Protein AF-A0AAV2JZX7-F1 (afdb_monomer_lite)

Structure (mmCIF, N/CA/C/O backbone):
data_AF-A0AAV2JZX7-F1
#
_entry.id   AF-A0AAV2JZX7-F1
#
loop_
_atom_site.group_PDB
_atom_site.id
_atom_site.type_symbol
_atom_site.label_atom_id
_atom_site.label_alt_id
_atom_site.label_comp_id
_atom_site.label_asym_id
_atom_site.label_entity_id
_atom_site.label_seq_id
_atom_site.pdbx_PDB_ins_code
_atom_site.Cartn_x
_atom_site.Cartn_y
_atom_site.Cartn_z
_atom_site.occupancy
_atom_site.B_iso_or_equiv
_atom_site.auth_seq_id
_atom_site.auth_comp_id
_atom_site.auth_asym_id
_atom_site.auth_atom_id
_atom_site.pdbx_PDB_model_num
ATOM 1 N N . MET A 1 1 ? -3.306 1.044 -6.311 1.00 93.31 1 MET A N 1
ATOM 2 C CA . MET A 1 1 ? -3.937 0.189 -7.345 1.00 93.31 1 MET A CA 1
ATOM 3 C C . MET A 1 1 ? -4.944 1.037 -8.097 1.00 93.31 1 MET A C 1
ATOM 5 O O . MET A 1 1 ? -5.315 2.067 -7.549 1.00 93.31 1 MET A O 1
ATOM 9 N N . ASP A 1 2 ? -5.342 0.651 -9.304 1.00 97.12 2 ASP A N 1
ATOM 10 C CA . ASP A 1 2 ? -6.351 1.389 -10.071 1.00 97.12 2 ASP A CA 1
ATOM 11 C C . ASP A 1 2 ? -7.695 1.373 -9.337 1.00 97.12 2 ASP A C 1
ATOM 13 O O . ASP A 1 2 ? -8.175 0.316 -8.912 1.00 97.12 2 ASP A O 1
ATOM 17 N N . ASN A 1 3 ? -8.286 2.551 -9.158 1.00 94.94 3 ASN A N 1
ATOM 18 C CA . ASN A 1 3 ? -9.510 2.749 -8.393 1.00 94.94 3 ASN A CA 1
ATOM 19 C C . ASN A 1 3 ? -10.536 3.579 -9.191 1.00 94.94 3 ASN A C 1
ATOM 21 O O . ASN A 1 3 ? -10.349 3.807 -10.379 1.00 94.94 3 ASN A O 1
ATOM 25 N N . LEU A 1 4 ? -11.662 3.937 -8.562 1.00 96.31 4 LEU A N 1
ATOM 26 C CA . LEU A 1 4 ? -12.657 4.857 -9.105 1.00 96.31 4 LEU A CA 1
ATOM 27 C C . LEU A 1 4 ? -12.126 6.292 -9.025 1.00 96.31 4 LEU A C 1
ATOM 29 O O . LEU A 1 4 ? -11.958 6.827 -7.931 1.00 96.31 4 LEU A O 1
ATOM 33 N N . GLU A 1 5 ? -11.944 6.914 -10.180 1.00 97.00 5 GLU A N 1
ATOM 34 C CA . GLU A 1 5 ? -11.451 8.278 -10.361 1.00 97.00 5 GLU A CA 1
ATOM 35 C C . GLU A 1 5 ? -12.612 9.267 -10.569 1.00 97.00 5 GLU A C 1
ATOM 37 O O . GLU A 1 5 ? -12.672 10.049 -11.517 1.00 97.00 5 GLU A O 1
ATOM 42 N N . TRP A 1 6 ? -13.566 9.247 -9.636 1.00 95.19 6 TRP A N 1
ATOM 43 C CA . TRP A 1 6 ? -14.656 10.226 -9.547 1.00 95.19 6 TRP A CA 1
ATOM 44 C C . TRP A 1 6 ? -15.448 10.376 -10.857 1.00 95.19 6 TRP A C 1
ATOM 46 O O . TRP A 1 6 ? -16.102 9.433 -11.299 1.00 95.19 6 TRP A O 1
ATOM 56 N N . ALA A 1 7 ? -15.403 11.560 -11.474 1.00 96.75 7 ALA A N 1
ATOM 57 C CA . ALA A 1 7 ? -16.144 11.886 -12.685 1.00 96.75 7 ALA A CA 1
ATOM 58 C C . ALA A 1 7 ? -15.712 11.054 -13.902 1.00 96.75 7 ALA A C 1
ATOM 60 O O . ALA A 1 7 ? -16.524 10.844 -14.801 1.00 96.75 7 ALA A O 1
ATOM 61 N N . THR A 1 8 ? -14.470 10.559 -13.940 1.00 96.25 8 THR A N 1
ATOM 62 C CA . THR A 1 8 ? -13.971 9.729 -15.051 1.00 96.25 8 THR A CA 1
ATOM 63 C C . THR A 1 8 ? -14.208 8.235 -14.823 1.00 96.25 8 THR A C 1
ATOM 65 O O . THR A 1 8 ? -13.895 7.407 -15.683 1.00 96.25 8 THR A O 1
ATOM 68 N N . GLY A 1 9 ? -14.804 7.862 -13.687 1.00 95.44 9 GLY A N 1
ATOM 69 C CA . GLY A 1 9 ? -15.094 6.473 -13.367 1.00 95.44 9 GLY A CA 1
ATOM 70 C C . GLY A 1 9 ? -13.815 5.637 -13.319 1.00 95.44 9 GLY A C 1
ATOM 71 O O . GLY A 1 9 ? -12.916 5.924 -12.544 1.00 95.44 9 GLY A O 1
ATOM 72 N N . PHE A 1 10 ? -13.732 4.587 -14.134 1.00 95.00 10 PHE A N 1
ATOM 73 C CA . PHE A 1 10 ? -12.559 3.700 -14.205 1.00 95.00 10 PHE A CA 1
ATOM 74 C C . PHE A 1 10 ? -11.729 3.881 -15.481 1.00 95.00 10 PHE A C 1
ATOM 76 O O . PHE A 1 10 ? -10.875 3.042 -15.773 1.00 95.00 10 PHE A O 1
ATOM 83 N N . ALA A 1 11 ? -12.021 4.918 -16.274 1.00 95.00 11 ALA A N 1
ATOM 84 C CA . ALA A 1 11 ? -11.302 5.175 -17.518 1.00 95.00 11 ALA A CA 1
ATOM 85 C C . ALA A 1 11 ? -9.848 5.584 -17.245 1.00 95.00 11 ALA A C 1
ATOM 87 O O . ALA A 1 11 ? -8.935 5.117 -17.921 1.00 95.00 11 ALA A O 1
ATOM 88 N N . GLU A 1 12 ? -9.642 6.398 -16.210 1.00 96.19 12 GLU A N 1
ATOM 89 C CA . GLU A 1 12 ? -8.318 6.816 -15.765 1.00 96.19 12 GLU A CA 1
ATOM 90 C C . GLU A 1 12 ? -7.730 5.828 -14.754 1.00 96.19 12 GLU A C 1
ATOM 92 O O . GLU A 1 12 ? -8.430 5.262 -13.913 1.00 96.19 12 GLU A O 1
ATOM 97 N N . GLN A 1 13 ? -6.420 5.599 -14.849 1.00 96.25 13 GLN A N 1
ATOM 98 C CA . GLN A 1 13 ? -5.733 4.523 -14.135 1.00 96.25 13 GLN A CA 1
ATOM 99 C C . GLN A 1 13 ? -4.428 5.004 -13.489 1.00 96.25 13 GLN A C 1
ATOM 101 O O . GLN A 1 13 ? -3.329 4.750 -13.994 1.00 96.25 13 GLN A O 1
ATOM 106 N N . PHE A 1 14 ? -4.533 5.663 -12.335 1.00 96.44 14 PHE A N 1
ATOM 107 C CA . PHE A 1 14 ? -3.379 6.245 -11.631 1.00 96.44 14 PHE A CA 1
ATOM 108 C C . PHE A 1 14 ? -2.621 5.268 -10.722 1.00 96.44 14 PHE A C 1
ATOM 110 O O . PHE A 1 14 ? -1.553 5.584 -10.193 1.00 96.44 14 PHE A O 1
ATOM 117 N N . GLY A 1 15 ? -3.140 4.061 -10.512 1.00 96.69 15 GLY A N 1
ATOM 118 C CA . GLY A 1 15 ? -2.514 3.090 -9.635 1.00 96.69 15 GLY A CA 1
ATOM 119 C C . GLY A 1 15 ? -1.259 2.461 -10.234 1.00 96.69 15 GLY A C 1
ATOM 120 O O . GLY A 1 15 ? -1.186 2.173 -11.425 1.00 96.69 15 GLY A O 1
ATOM 121 N N . LEU A 1 16 ? -0.300 2.111 -9.371 1.00 97.69 16 LEU A N 1
ATOM 122 C CA . LEU A 1 16 ? 0.848 1.275 -9.758 1.00 97.69 16 LEU A CA 1
ATOM 123 C C . LEU A 1 16 ? 0.443 -0.164 -10.141 1.00 97.69 16 LEU A C 1
ATOM 125 O O . LEU A 1 16 ? 1.153 -0.847 -10.865 1.00 97.69 16 LEU A O 1
ATOM 129 N N . TYR A 1 17 ? -0.709 -0.634 -9.667 1.00 97.88 17 TYR A N 1
ATOM 130 C CA . TYR A 1 17 ? -1.238 -1.966 -9.961 1.00 97.88 17 TYR A CA 1
ATOM 131 C C . TYR A 1 17 ? -2.529 -1.834 -10.747 1.00 97.88 17 TYR A C 1
ATOM 133 O O . TYR A 1 17 ? -3.436 -1.142 -10.282 1.00 97.88 17 TYR A O 1
ATOM 141 N N . HIS A 1 18 ? -2.611 -2.531 -11.874 1.00 97.50 18 HIS A N 1
ATOM 142 C CA . HIS A 1 18 ? -3.846 -2.674 -12.625 1.00 97.50 18 HIS A CA 1
ATOM 143 C C . HIS A 1 18 ? -4.794 -3.634 -11.912 1.00 97.50 18 HIS A C 1
ATOM 145 O O . HIS A 1 18 ? -4.349 -4.651 -11.380 1.00 97.50 18 HIS A O 1
ATOM 151 N N . VAL A 1 19 ? -6.084 -3.311 -11.893 1.00 97.06 19 VAL A N 1
ATOM 152 C CA . VAL A 1 19 ? -7.130 -4.164 -11.319 1.00 97.06 19 VAL A CA 1
ATOM 153 C C . VAL A 1 19 ? -8.024 -4.635 -12.450 1.00 97.06 19 VAL A C 1
ATOM 155 O O . VAL A 1 19 ? -8.683 -3.809 -13.085 1.00 97.06 19 VAL A O 1
ATOM 158 N N . ASN A 1 20 ? -8.076 -5.948 -12.677 1.00 95.25 20 ASN A N 1
ATOM 159 C CA . ASN A 1 20 ? -9.044 -6.494 -13.616 1.00 95.25 20 ASN A CA 1
ATOM 160 C C . ASN A 1 20 ? -10.431 -6.516 -12.961 1.00 95.25 20 ASN A C 1
ATOM 162 O O . ASN A 1 20 ? -10.661 -7.275 -12.026 1.00 95.25 20 ASN A O 1
ATOM 166 N N . ARG A 1 21 ? -11.349 -5.679 -13.452 1.00 92.38 21 ARG A N 1
ATOM 167 C CA . ARG A 1 21 ? -12.712 -5.556 -12.908 1.00 92.38 21 ARG A CA 1
ATOM 168 C C . ARG A 1 21 ? -13.717 -6.509 -13.558 1.00 92.38 21 ARG A C 1
ATOM 170 O O . ARG A 1 21 ? -14.852 -6.565 -13.100 1.00 92.38 21 ARG A O 1
ATOM 177 N N . THR A 1 22 ? -13.329 -7.225 -14.618 1.00 94.31 22 THR A N 1
ATOM 178 C CA . THR A 1 22 ? -14.156 -8.308 -15.182 1.00 94.31 22 THR A CA 1
ATOM 179 C C . THR A 1 22 ? -14.009 -9.607 -14.395 1.00 94.31 22 THR A C 1
ATOM 181 O O . THR A 1 22 ? -14.880 -10.467 -14.462 1.00 94.31 22 THR A O 1
ATOM 184 N N . ASP A 1 23 ? -12.919 -9.734 -13.640 1.00 93.88 23 ASP A N 1
ATOM 185 C CA . ASP A 1 23 ? -12.649 -10.841 -12.733 1.00 93.88 23 ASP A CA 1
ATOM 186 C C . ASP A 1 23 ? -13.318 -10.569 -11.368 1.00 93.88 23 ASP A C 1
ATOM 188 O O . ASP A 1 23 ? -13.032 -9.526 -10.764 1.00 93.88 23 ASP A O 1
ATOM 192 N N . PRO A 1 24 ? -14.196 -11.460 -10.860 1.00 95.12 24 PRO A N 1
ATOM 193 C CA . PRO A 1 24 ? -14.833 -11.290 -9.552 1.00 95.12 24 PRO A CA 1
ATOM 194 C C . PRO A 1 24 ? -13.828 -11.251 -8.393 1.00 95.12 24 PRO A C 1
ATOM 196 O O . PRO A 1 24 ? -14.103 -10.606 -7.380 1.00 95.12 24 PRO A O 1
ATOM 199 N N . ASP A 1 25 ? -12.650 -11.859 -8.553 1.00 96.25 25 ASP A N 1
ATOM 200 C CA . ASP A 1 25 ? -11.602 -11.868 -7.529 1.00 96.25 25 ASP A CA 1
ATOM 201 C C . ASP A 1 25 ? -10.781 -10.562 -7.516 1.00 96.25 25 ASP A C 1
ATOM 203 O O . ASP A 1 25 ? -9.880 -10.388 -6.689 1.00 96.25 25 ASP A O 1
ATOM 207 N N . LEU A 1 26 ? -11.082 -9.620 -8.426 1.00 94.06 26 LEU A N 1
ATOM 208 C CA . LEU A 1 26 ? -10.453 -8.297 -8.532 1.00 94.06 26 LEU A CA 1
ATOM 209 C C . LEU A 1 26 ? -8.922 -8.367 -8.531 1.00 94.06 26 LEU A C 1
ATOM 211 O O . LEU A 1 26 ? -8.223 -7.622 -7.825 1.00 94.06 26 LEU A O 1
ATOM 215 N N . LYS A 1 27 ? -8.391 -9.286 -9.339 1.00 96.19 27 LYS A N 1
ATOM 216 C CA . LYS A 1 27 ? -6.962 -9.576 -9.385 1.00 96.19 27 LYS A CA 1
ATOM 217 C C . LYS A 1 27 ? -6.140 -8.327 -9.715 1.00 96.19 27 LYS A C 1
ATOM 219 O O . LYS A 1 27 ? -6.426 -7.585 -10.658 1.00 96.19 27 LYS A O 1
ATOM 224 N N . ARG A 1 28 ? -5.069 -8.130 -8.938 1.00 97.00 28 ARG A N 1
ATOM 225 C CA . ARG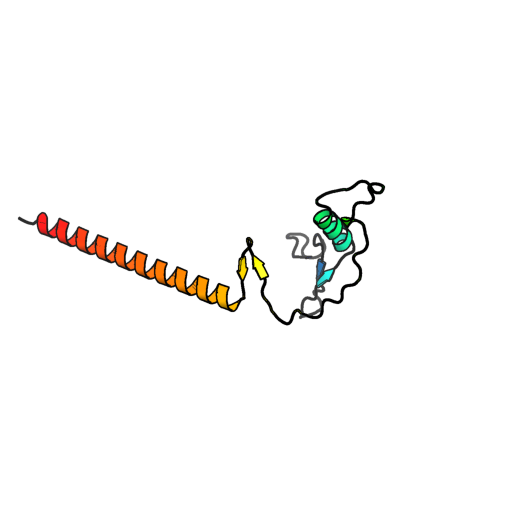 A 1 28 ? -4.115 -7.021 -9.078 1.00 97.00 28 ARG A CA 1
ATOM 226 C C . ARG A 1 28 ? -2.877 -7.479 -9.842 1.00 97.00 28 ARG A C 1
ATOM 228 O O . ARG A 1 28 ? -2.178 -8.381 -9.386 1.00 97.00 28 ARG A O 1
ATOM 235 N N . THR A 1 29 ? -2.561 -6.811 -10.946 1.00 97.06 29 THR A N 1
ATOM 236 C CA . THR A 1 29 ? -1.366 -7.084 -11.758 1.00 97.06 29 THR A CA 1
ATOM 237 C C . THR A 1 29 ? -0.412 -5.887 -11.699 1.00 97.06 29 THR A C 1
ATOM 239 O O . THR A 1 29 ? -0.852 -4.753 -11.909 1.00 97.06 29 THR A O 1
ATOM 242 N N . PRO A 1 30 ? 0.886 -6.080 -11.391 1.00 97.25 30 PRO A N 1
ATOM 243 C CA . PRO A 1 30 ? 1.838 -4.974 -11.330 1.00 97.25 30 PRO A CA 1
ATOM 244 C C . PRO A 1 30 ? 2.042 -4.340 -12.711 1.00 97.25 30 PRO A C 1
ATOM 246 O O . PRO A 1 30 ? 2.274 -5.046 -13.691 1.00 97.25 30 PRO A O 1
ATOM 249 N N . LYS A 1 31 ? 1.997 -3.004 -12.790 1.00 96.94 31 LYS A N 1
ATOM 250 C CA . LYS A 1 31 ? 2.400 -2.263 -13.995 1.00 96.94 31 LYS A CA 1
ATOM 251 C C . LYS A 1 31 ? 3.920 -2.093 -14.033 1.00 96.94 31 LYS A C 1
ATOM 253 O O . LYS A 1 31 ? 4.603 -2.250 -13.020 1.00 96.94 31 LYS A O 1
ATOM 258 N N . ALA A 1 32 ? 4.456 -1.680 -15.182 1.00 94.81 32 ALA A N 1
ATOM 259 C CA . ALA A 1 32 ? 5.884 -1.387 -15.334 1.00 94.81 32 ALA A CA 1
ATOM 260 C C . ALA A 1 32 ? 6.397 -0.352 -14.309 1.00 94.81 32 ALA A C 1
ATOM 262 O O . ALA A 1 32 ? 7.513 -0.481 -13.806 1.00 94.81 32 ALA A O 1
ATOM 263 N N . SER A 1 33 ? 5.554 0.617 -13.926 1.00 96.00 33 SER A N 1
ATOM 264 C CA . SER A 1 33 ? 5.870 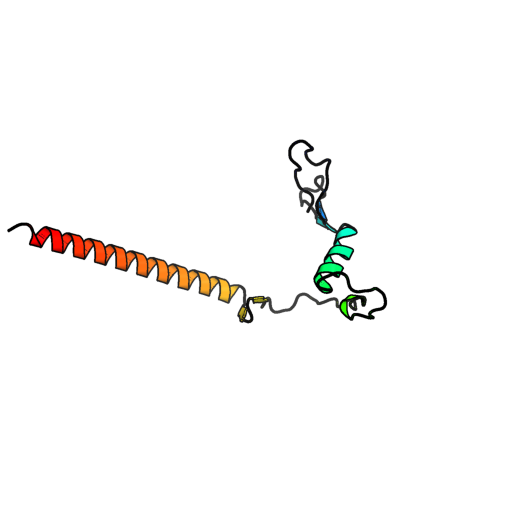1.635 -12.916 1.00 96.00 33 SER A CA 1
ATOM 265 C C . SER A 1 33 ? 6.187 1.057 -11.533 1.00 96.00 33 SER A C 1
ATOM 267 O O . SER A 1 33 ? 6.959 1.667 -10.796 1.00 96.00 33 SER A O 1
ATOM 269 N N . VAL A 1 34 ? 5.680 -0.135 -11.186 1.00 96.38 34 VAL A N 1
ATOM 270 C CA . VAL A 1 34 ? 6.019 -0.821 -9.924 1.00 96.38 34 VAL A CA 1
ATOM 271 C C . VAL A 1 34 ? 7.511 -1.102 -9.847 1.00 96.38 34 VAL A C 1
ATOM 273 O O . VAL A 1 34 ? 8.110 -0.895 -8.795 1.00 96.38 34 VAL A O 1
ATOM 276 N N . LYS A 1 35 ? 8.124 -1.552 -10.950 1.00 91.81 35 LYS A N 1
ATOM 277 C CA . LYS A 1 35 ? 9.556 -1.873 -10.984 1.00 91.81 35 LYS A CA 1
ATOM 278 C C . LYS A 1 35 ? 10.386 -0.632 -10.661 1.00 91.81 35 LYS A C 1
ATOM 280 O O . LYS A 1 35 ? 11.225 -0.680 -9.766 1.00 91.81 35 LYS A O 1
ATOM 285 N N . THR A 1 36 ? 10.095 0.478 -11.336 1.00 91.31 36 THR A N 1
ATOM 286 C CA . THR A 1 36 ? 10.795 1.752 -11.139 1.00 91.31 36 THR A CA 1
ATOM 287 C C . THR A 1 36 ? 10.565 2.312 -9.738 1.00 91.31 36 THR A C 1
ATOM 289 O O . THR A 1 36 ? 11.520 2.670 -9.057 1.00 91.31 36 THR A O 1
ATOM 292 N N . TYR A 1 37 ? 9.320 2.341 -9.258 1.00 94.19 37 TYR A N 1
ATOM 293 C CA . TYR A 1 37 ? 9.009 2.886 -7.935 1.00 94.19 37 TYR A CA 1
ATOM 294 C C . TYR A 1 37 ? 9.634 2.056 -6.802 1.00 94.19 37 TYR A C 1
ATOM 296 O O . TYR A 1 37 ? 10.174 2.609 -5.847 1.00 94.19 37 TYR A O 1
ATOM 304 N N . ASN A 1 38 ? 9.653 0.726 -6.941 1.00 92.12 38 ASN A N 1
ATOM 305 C CA . ASN A 1 38 ? 10.348 -0.170 -6.013 1.00 92.12 38 ASN A CA 1
ATOM 306 C C . ASN A 1 38 ? 11.859 0.106 -5.986 1.00 92.12 38 ASN A C 1
ATOM 308 O O . ASN A 1 38 ? 12.456 0.130 -4.915 1.00 92.12 38 ASN A O 1
ATOM 312 N N . GLN A 1 39 ? 12.477 0.363 -7.142 1.00 88.88 39 GLN A N 1
ATOM 313 C CA . GLN A 1 39 ? 13.887 0.744 -7.210 1.00 88.88 39 GLN A CA 1
ATOM 314 C C . GLN A 1 39 ? 14.152 2.076 -6.495 1.00 88.88 39 GLN A C 1
ATOM 316 O O . GLN A 1 39 ? 15.077 2.142 -5.693 1.00 88.88 39 GLN A O 1
ATOM 321 N N . ILE A 1 40 ? 13.313 3.095 -6.708 1.00 91.56 40 ILE A N 1
ATOM 322 C CA . ILE A 1 40 ? 13.440 4.400 -6.033 1.00 91.56 40 ILE A CA 1
ATOM 323 C C . ILE A 1 40 ? 13.382 4.232 -4.511 1.00 91.56 40 ILE A C 1
ATOM 325 O O . ILE A 1 40 ? 14.236 4.761 -3.803 1.00 91.56 40 ILE A O 1
ATOM 329 N N . ILE A 1 41 ? 12.415 3.457 -4.007 1.00 92.50 41 ILE A N 1
ATOM 330 C CA . ILE A 1 41 ? 12.289 3.183 -2.568 1.00 92.50 41 ILE A CA 1
ATOM 331 C C . I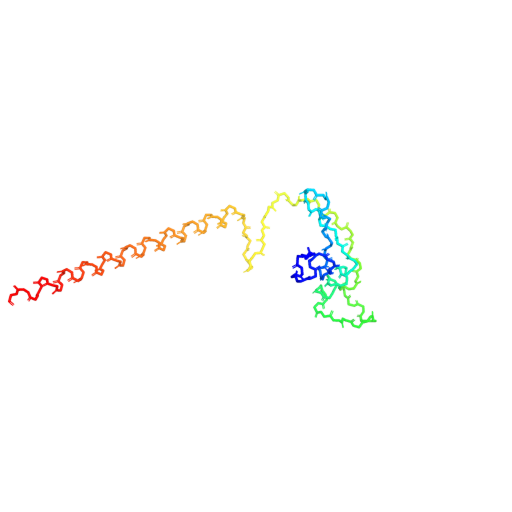LE A 1 41 ? 13.522 2.436 -2.051 1.00 92.50 41 ILE A C 1
ATOM 333 O O . ILE A 1 41 ? 14.110 2.841 -1.052 1.00 92.50 41 ILE A O 1
ATOM 337 N N . ARG A 1 42 ? 13.941 1.361 -2.733 1.00 88.56 42 ARG A N 1
ATOM 338 C CA . ARG A 1 42 ? 15.111 0.555 -2.335 1.00 88.56 42 ARG A CA 1
ATOM 339 C C . ARG A 1 42 ? 16.402 1.361 -2.304 1.00 88.56 42 ARG A C 1
ATOM 341 O O . ARG A 1 42 ? 17.259 1.096 -1.470 1.00 88.56 42 ARG A O 1
ATOM 348 N N . CYS A 1 43 ? 16.544 2.303 -3.225 1.00 89.31 43 CYS A N 1
ATOM 349 C CA . CYS A 1 43 ? 17.706 3.171 -3.327 1.00 89.31 43 CYS A CA 1
ATOM 350 C C . CYS A 1 43 ? 17.586 4.448 -2.488 1.00 89.31 43 CYS A C 1
ATOM 352 O O . CYS A 1 43 ? 18.518 5.245 -2.492 1.00 89.31 43 CYS A O 1
ATOM 354 N N . ASN A 1 44 ? 16.456 4.658 -1.801 1.00 90.62 44 ASN A N 1
ATOM 355 C CA . ASN A 1 44 ? 16.138 5.887 -1.076 1.00 90.62 44 ASN A CA 1
ATOM 356 C C . ASN A 1 44 ? 16.390 7.161 -1.911 1.00 90.62 44 ASN A C 1
ATOM 358 O O . ASN A 1 44 ? 16.971 8.136 -1.434 1.00 90.62 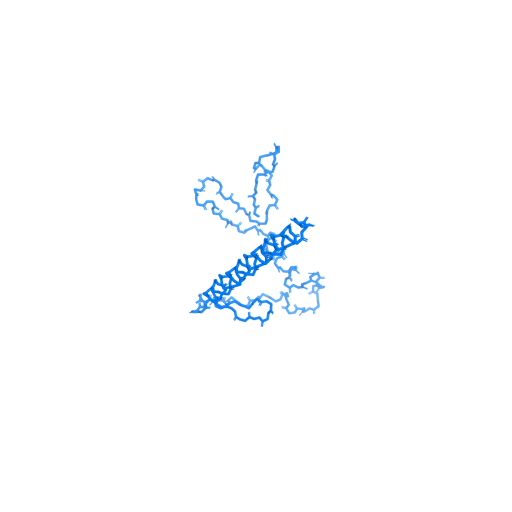44 ASN A O 1
ATOM 362 N N . GLY A 1 45 ? 15.992 7.135 -3.186 1.00 89.94 45 GLY A N 1
ATOM 363 C CA . GLY A 1 45 ? 16.194 8.248 -4.110 1.00 89.94 45 GLY A CA 1
ATOM 364 C C . GLY A 1 45 ? 16.649 7.815 -5.499 1.00 89.94 45 GLY A C 1
ATOM 365 O O . GLY A 1 45 ? 16.316 6.730 -5.977 1.00 89.94 45 GLY A O 1
ATOM 366 N N . PHE A 1 46 ? 17.393 8.706 -6.153 1.00 91.12 46 PHE A N 1
ATOM 367 C CA . PHE A 1 46 ? 17.828 8.579 -7.543 1.00 91.12 46 PHE A CA 1
ATOM 368 C C . PHE A 1 46 ? 19.359 8.506 -7.600 1.00 91.12 46 PHE A C 1
ATOM 370 O O . PHE A 1 46 ? 20.013 9.531 -7.802 1.00 91.12 46 PHE A O 1
ATOM 377 N N . PRO A 1 47 ? 19.955 7.325 -7.363 1.00 86.50 47 PRO A N 1
ATOM 378 C CA . PRO A 1 47 ? 21.399 7.166 -7.448 1.00 86.50 47 PRO A CA 1
ATOM 379 C C . PRO A 1 47 ? 21.867 7.397 -8.887 1.00 86.50 47 PRO A C 1
ATOM 381 O O . PRO A 1 47 ? 21.165 7.079 -9.850 1.00 86.50 47 PRO A O 1
ATOM 384 N N . HIS A 1 48 ? 23.074 7.935 -9.032 1.00 85.50 48 HIS A N 1
ATOM 385 C CA . HIS A 1 48 ? 23.693 8.099 -10.341 1.00 85.50 48 HIS A CA 1
ATOM 386 C C . HIS A 1 48 ? 23.923 6.715 -10.982 1.00 85.50 48 HIS A C 1
ATOM 388 O O . HIS A 1 48 ? 24.358 5.805 -10.269 1.00 85.50 48 HIS A O 1
ATOM 394 N N . PRO A 1 49 ? 23.656 6.517 -12.286 1.00 79.56 49 PRO A N 1
ATOM 395 C CA . PRO A 1 49 ? 23.771 5.206 -12.933 1.00 79.56 49 PRO A CA 1
ATOM 396 C C . PRO A 1 49 ? 25.163 4.578 -12.782 1.00 79.56 49 PRO A C 1
ATOM 398 O O . PRO A 1 49 ? 25.261 3.373 -12.567 1.00 79.56 49 PRO A O 1
ATOM 401 N N . ASP A 1 50 ? 26.215 5.398 -12.769 1.00 79.19 50 ASP A N 1
ATOM 402 C CA . ASP A 1 50 ? 27.604 4.928 -12.678 1.00 79.19 50 ASP A CA 1
ATOM 403 C C . ASP A 1 50 ? 28.114 4.796 -11.235 1.00 79.19 50 ASP A C 1
ATOM 405 O O . ASP A 1 50 ? 29.263 4.431 -11.003 1.00 79.19 50 ASP A O 1
ATOM 409 N N . SER A 1 51 ? 27.269 5.072 -10.235 1.00 76.25 51 SER A N 1
ATOM 410 C CA . SER A 1 51 ? 27.668 4.993 -8.820 1.00 76.25 51 SER A CA 1
ATOM 411 C C . SER A 1 51 ? 27.937 3.565 -8.335 1.00 76.25 51 SER A C 1
ATOM 413 O O . SER A 1 51 ? 28.443 3.389 -7.229 1.00 76.25 51 SER A O 1
ATOM 415 N N . GLY A 1 52 ? 27.565 2.544 -9.120 1.00 70.00 52 GLY A N 1
ATOM 416 C CA . GLY A 1 52 ? 27.697 1.136 -8.734 1.00 70.00 52 GLY A CA 1
ATOM 417 C C . GLY A 1 52 ? 26.912 0.778 -7.469 1.00 70.00 52 GLY A C 1
ATOM 418 O O . GLY A 1 52 ? 27.196 -0.239 -6.843 1.00 70.00 52 GLY A O 1
ATOM 419 N N . HIS A 1 53 ? 25.953 1.621 -7.069 1.00 72.81 53 HIS A N 1
ATOM 420 C CA . HIS A 1 53 ? 25.260 1.501 -5.796 1.00 72.81 53 HIS A CA 1
ATOM 421 C C . HIS A 1 53 ? 24.537 0.150 -5.702 1.00 72.81 53 HIS A C 1
ATOM 423 O O . HIS A 1 53 ? 23.736 -0.188 -6.574 1.00 72.81 53 HIS A O 1
ATOM 429 N N . GLU A 1 54 ? 24.789 -0.594 -4.621 1.00 75.75 54 GLU A N 1
ATOM 430 C CA . GLU A 1 54 ? 24.300 -1.958 -4.342 1.00 75.75 54 GLU A CA 1
ATOM 431 C C . GLU A 1 54 ? 22.806 -2.152 -4.683 1.00 75.75 54 GLU A C 1
ATOM 433 O O . GLU A 1 54 ? 22.393 -3.174 -5.223 1.00 75.75 54 GLU A O 1
ATOM 438 N N . CYS A 1 55 ? 21.980 -1.129 -4.432 1.00 80.06 55 CYS A N 1
ATOM 439 C CA . CYS A 1 55 ? 20.534 -1.152 -4.691 1.00 80.06 55 CYS A CA 1
ATOM 440 C C . CYS A 1 55 ? 20.139 -1.282 -6.178 1.00 80.06 55 CYS A C 1
ATOM 442 O O . CYS A 1 55 ? 19.006 -1.673 -6.469 1.00 80.06 55 CYS A O 1
ATOM 444 N N . LEU A 1 56 ? 21.034 -0.918 -7.107 1.00 77.00 56 LEU A N 1
ATOM 445 C CA . LEU A 1 56 ? 20.828 -1.019 -8.554 1.00 77.00 56 LEU A CA 1
ATOM 446 C C . LEU A 1 56 ? 21.073 -2.439 -9.064 1.00 77.00 56 LEU A C 1
ATOM 448 O O . LEU A 1 56 ? 20.651 -2.771 -10.175 1.00 77.00 56 LEU A O 1
ATOM 452 N N . GLN A 1 57 ? 21.729 -3.284 -8.265 1.00 70.19 57 GLN A N 1
ATOM 453 C CA . GLN A 1 57 ? 21.976 -4.657 -8.659 1.00 70.19 57 GLN A CA 1
ATOM 454 C C . GLN A 1 57 ? 20.660 -5.451 -8.672 1.00 70.19 57 GLN A C 1
ATOM 456 O O . GLN A 1 57 ? 19.858 -5.366 -7.732 1.00 70.19 57 GLN A O 1
ATOM 461 N N . PRO A 1 58 ? 20.400 -6.241 -9.732 1.00 64.06 58 PRO A N 1
ATOM 462 C CA . PRO A 1 58 ? 19.293 -7.181 -9.736 1.00 64.06 58 PRO A CA 1
ATOM 463 C C . PRO A 1 58 ? 19.443 -8.112 -8.535 1.00 64.06 58 PRO A C 1
ATOM 465 O O . PRO A 1 58 ? 20.401 -8.875 -8.445 1.00 64.06 58 PRO A O 1
ATOM 468 N N . LYS A 1 59 ? 18.495 -8.043 -7.595 1.00 57.00 59 LYS A N 1
ATOM 469 C CA . LYS A 1 59 ? 18.464 -8.968 -6.462 1.00 57.00 59 LYS A CA 1
ATOM 470 C C . LYS A 1 59 ? 18.442 -10.392 -7.044 1.00 57.00 59 LYS A C 1
ATOM 472 O O . LYS A 1 59 ? 17.591 -10.638 -7.907 1.00 57.00 59 LYS A O 1
ATOM 477 N N . PRO A 1 60 ? 19.328 -11.317 -6.624 1.00 52.03 60 PRO A N 1
ATOM 478 C CA . PRO A 1 60 ? 19.195 -12.711 -7.021 1.00 52.03 60 PRO A CA 1
ATOM 479 C C . PRO A 1 60 ? 17.781 -13.157 -6.662 1.00 52.03 60 PRO A C 1
ATOM 481 O O . PRO A 1 60 ? 17.227 -12.713 -5.651 1.00 52.03 60 PRO A O 1
ATOM 4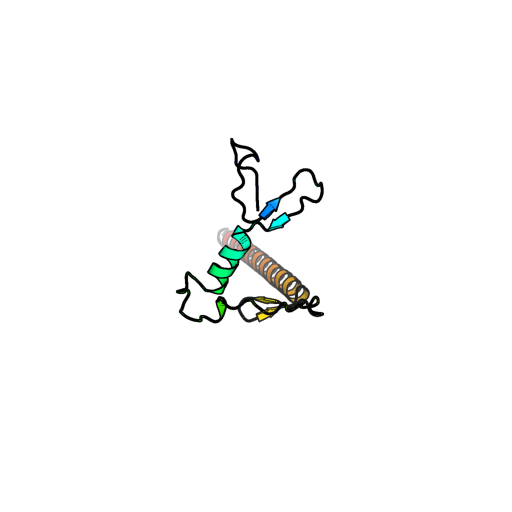84 N N . ASN A 1 61 ? 17.170 -13.955 -7.534 1.00 50.91 61 ASN A N 1
ATOM 485 C CA . ASN A 1 61 ? 15.808 -14.439 -7.370 1.00 50.91 61 ASN A CA 1
ATOM 486 C C . ASN A 1 61 ? 15.780 -15.393 -6.167 1.00 50.91 61 ASN A C 1
ATOM 488 O O . ASN A 1 61 ? 15.848 -16.609 -6.316 1.00 50.91 61 ASN A O 1
ATOM 492 N N . VAL A 1 62 ? 15.775 -14.838 -4.955 1.00 41.41 62 VAL A N 1
ATOM 493 C CA . VAL A 1 62 ? 15.564 -15.608 -3.744 1.00 41.41 62 VAL A CA 1
ATOM 494 C C . VAL A 1 62 ? 14.083 -15.931 -3.759 1.00 41.41 62 VAL A C 1
ATOM 496 O O . VAL A 1 62 ? 13.247 -15.125 -3.348 1.00 41.41 62 VAL A O 1
ATOM 499 N N . THR A 1 63 ? 13.761 -17.107 -4.290 1.00 42.56 63 THR A N 1
ATOM 500 C CA . THR A 1 63 ? 12.537 -17.829 -3.962 1.00 42.56 63 THR A CA 1
ATOM 501 C C . THR A 1 63 ? 12.595 -18.087 -2.461 1.00 42.56 63 THR A C 1
ATOM 503 O O . THR A 1 63 ? 13.038 -19.140 -2.009 1.00 42.56 63 THR A O 1
ATOM 506 N N . VAL A 1 64 ? 12.244 -17.078 -1.664 1.00 51.38 64 VAL A N 1
ATOM 507 C CA . VAL A 1 64 ? 12.002 -17.264 -0.241 1.00 51.38 64 VAL A CA 1
ATOM 508 C C . VAL A 1 64 ? 10.703 -18.051 -0.203 1.00 51.38 64 VAL A C 1
ATOM 510 O O . VAL A 1 64 ? 9.623 -17.495 -0.408 1.00 51.38 64 VAL A O 1
ATOM 513 N N . ALA A 1 65 ? 10.822 -19.372 -0.051 1.00 54.16 65 ALA A N 1
ATOM 514 C CA . ALA A 1 65 ? 9.714 -20.199 0.400 1.00 54.16 65 ALA A CA 1
ATOM 515 C C . ALA A 1 65 ? 9.044 -19.484 1.587 1.00 54.16 65 ALA A C 1
ATOM 517 O O . ALA A 1 65 ? 9.771 -18.857 2.366 1.00 54.16 65 ALA A O 1
ATOM 518 N N . PRO A 1 66 ? 7.705 -19.523 1.721 1.00 57.19 66 PRO A N 1
ATOM 519 C CA . PRO A 1 66 ? 7.022 -18.882 2.838 1.00 57.19 66 PRO A CA 1
ATOM 520 C C . PRO A 1 66 ? 7.760 -19.229 4.137 1.00 57.19 66 PRO A C 1
ATOM 522 O O . PRO A 1 66 ? 7.954 -20.421 4.396 1.00 57.19 66 PRO A O 1
ATOM 525 N N . PRO A 1 67 ? 8.268 -18.238 4.893 1.00 55.62 67 PRO A N 1
ATOM 526 C CA . PRO A 1 67 ? 8.977 -18.535 6.123 1.00 55.62 67 PRO A CA 1
ATOM 527 C C . PRO A 1 67 ? 8.032 -19.323 7.028 1.00 55.62 67 PRO A C 1
ATOM 529 O O . PRO A 1 67 ? 6.869 -18.958 7.193 1.00 55.62 67 PRO A O 1
ATOM 532 N N . ALA A 1 68 ? 8.538 -20.422 7.586 1.00 60.88 68 ALA A N 1
ATOM 533 C CA . ALA A 1 68 ? 7.805 -21.309 8.488 1.00 60.88 68 ALA A CA 1
ATOM 534 C C . ALA A 1 68 ? 7.395 -20.627 9.813 1.00 60.88 68 ALA A C 1
ATOM 536 O O . ALA A 1 68 ? 6.783 -21.262 10.664 1.00 60.88 68 ALA A O 1
ATOM 537 N N . ASP A 1 69 ? 7.723 -19.344 9.977 1.00 58.91 69 ASP A N 1
ATOM 538 C CA . ASP A 1 69 ? 7.454 -18.534 11.152 1.00 58.91 69 ASP A CA 1
ATOM 539 C C . ASP A 1 69 ? 6.989 -17.125 10.703 1.00 58.91 69 ASP A C 1
ATOM 541 O O . ASP A 1 69 ? 7.732 -16.437 9.994 1.00 58.91 69 ASP A O 1
ATOM 545 N N . PRO A 1 70 ? 5.758 -16.689 11.044 1.00 68.00 70 PRO A N 1
ATOM 546 C CA . PRO A 1 70 ? 5.186 -15.403 10.631 1.00 68.00 70 PRO A CA 1
ATOM 547 C C . PRO A 1 70 ? 5.664 -14.220 11.489 1.00 68.00 70 PRO A C 1
ATOM 549 O O . PRO A 1 70 ? 5.014 -13.173 11.507 1.00 68.00 70 PRO A O 1
ATOM 552 N N . SER A 1 71 ? 6.755 -14.372 12.235 1.00 68.69 71 SER A N 1
ATOM 553 C CA . SER A 1 71 ? 7.315 -13.307 13.061 1.00 68.69 71 SER A CA 1
ATOM 554 C C . SER A 1 71 ? 7.752 -12.110 12.205 1.00 68.69 71 SER A C 1
ATOM 556 O O . SER A 1 71 ? 8.582 -12.209 11.299 1.00 68.69 71 SER A O 1
ATOM 558 N N . LEU A 1 72 ? 7.172 -10.943 12.493 1.00 68.50 72 LEU A N 1
ATOM 559 C CA . LEU A 1 72 ? 7.469 -9.686 11.810 1.00 68.50 72 LEU A CA 1
ATOM 560 C C . LEU A 1 72 ? 8.243 -8.764 12.752 1.00 68.50 72 LEU A C 1
ATOM 562 O O . LEU A 1 72 ? 7.900 -8.618 13.923 1.00 68.50 72 LEU A O 1
ATOM 566 N N . ASN A 1 73 ? 9.273 -8.100 12.227 1.00 77.75 73 ASN A N 1
ATOM 567 C CA . ASN A 1 73 ? 9.983 -7.057 12.959 1.00 77.75 73 ASN A CA 1
ATOM 568 C C . ASN A 1 73 ? 9.221 -5.737 12.825 1.00 77.75 73 ASN A C 1
ATOM 570 O O . ASN A 1 73 ? 9.261 -5.092 11.775 1.00 77.75 73 ASN A O 1
ATOM 574 N N . PHE A 1 74 ? 8.542 -5.326 13.891 1.00 71.38 74 PHE A N 1
ATOM 575 C CA . PHE A 1 74 ? 7.831 -4.057 13.975 1.00 71.38 74 PHE A CA 1
ATOM 576 C C . PHE A 1 74 ? 8.472 -3.195 15.065 1.00 71.38 74 PHE A C 1
ATOM 578 O O . PHE A 1 74 ? 8.560 -3.610 16.215 1.00 71.38 74 PHE A O 1
ATOM 585 N N . LEU A 1 75 ? 8.962 -2.003 14.705 1.00 78.06 75 LEU A N 1
ATOM 586 C CA . LEU A 1 75 ? 9.627 -1.069 15.635 1.00 78.06 75 LEU A CA 1
ATOM 587 C C . LEU A 1 75 ? 10.832 -1.671 16.394 1.00 78.06 75 LEU A C 1
ATOM 589 O O . LEU A 1 75 ? 11.103 -1.301 17.532 1.00 78.06 75 LEU A O 1
ATOM 593 N N . GLY A 1 76 ? 11.555 -2.609 15.774 1.00 73.69 76 GLY A N 1
ATOM 594 C CA . GLY A 1 76 ? 12.682 -3.304 16.413 1.00 73.69 76 GLY A CA 1
ATOM 595 C C . GLY A 1 76 ? 12.272 -4.409 17.393 1.00 73.69 76 GLY A C 1
ATOM 596 O O . GLY A 1 76 ? 13.137 -4.992 18.038 1.00 73.69 76 GLY A O 1
ATOM 597 N N . LEU A 1 77 ? 10.977 -4.717 17.483 1.00 74.88 77 LEU A N 1
ATOM 598 C CA . LEU A 1 77 ? 10.440 -5.846 18.233 1.00 74.88 77 LEU A CA 1
ATOM 599 C C . LEU A 1 77 ? 10.030 -6.945 17.255 1.00 74.88 77 LEU A C 1
ATOM 601 O O . LEU A 1 77 ? 9.322 -6.692 16.280 1.00 74.88 77 LEU A O 1
ATOM 605 N N . THR A 1 78 ? 10.469 -8.168 17.520 1.00 80.94 78 THR A N 1
ATOM 606 C CA . THR A 1 78 ? 10.013 -9.351 16.791 1.00 80.94 78 THR A CA 1
ATOM 607 C C . THR A 1 78 ? 8.694 -9.797 17.407 1.00 80.94 78 THR A C 1
ATOM 609 O O . THR A 1 78 ? 8.670 -10.236 18.555 1.00 80.94 78 THR A O 1
ATOM 612 N N . LEU A 1 79 ? 7.598 -9.631 16.668 1.00 78.19 79 LEU A N 1
ATOM 613 C CA . LEU A 1 79 ? 6.251 -9.952 17.133 1.00 78.19 79 LEU A CA 1
ATOM 614 C C . LEU A 1 79 ? 5.660 -11.078 16.293 1.00 78.19 79 LEU A C 1
ATOM 616 O O . LEU A 1 79 ? 5.675 -11.015 15.059 1.00 78.19 79 LEU A O 1
ATOM 620 N N . THR A 1 80 ? 5.086 -12.079 16.957 1.00 83.44 80 THR A N 1
ATOM 621 C CA . THR A 1 80 ? 4.156 -13.002 16.302 1.00 83.44 80 THR A CA 1
ATOM 622 C C . THR A 1 80 ? 2.748 -12.388 16.269 1.00 83.44 80 THR A C 1
ATOM 624 O O . THR A 1 80 ? 2.407 -11.576 17.139 1.00 83.44 80 THR A O 1
ATOM 627 N N . PRO A 1 81 ? 1.895 -12.757 15.293 1.00 80.25 81 PRO A N 1
ATOM 628 C CA . PRO A 1 81 ? 0.504 -12.296 15.250 1.00 80.25 81 PRO A CA 1
ATOM 629 C C . PRO A 1 81 ? -0.263 -12.584 16.550 1.00 80.25 81 PRO A C 1
ATOM 631 O O . PRO A 1 81 ? -0.996 -11.729 17.035 1.00 80.25 81 PRO A O 1
ATOM 634 N N . GLU A 1 82 ? -0.016 -13.747 17.155 1.00 83.81 82 GLU A N 1
ATOM 635 C CA . GLU A 1 82 ? -0.612 -14.162 18.428 1.00 83.81 82 GLU A CA 1
ATOM 636 C C . GLU A 1 82 ? -0.193 -13.241 19.584 1.00 83.81 82 GLU A C 1
ATOM 638 O O . GLU A 1 82 ? -1.028 -12.781 20.363 1.00 83.81 82 GLU A O 1
ATOM 643 N N . GLN A 1 83 ? 1.094 -12.894 19.672 1.00 83.94 83 GLN A N 1
ATOM 644 C CA . GLN A 1 83 ? 1.588 -11.967 20.692 1.00 83.94 83 GLN A CA 1
ATOM 645 C C . GLN A 1 83 ? 1.007 -10.559 20.522 1.00 83.94 83 GLN A C 1
ATOM 647 O O . GLN A 1 83 ? 0.705 -9.895 21.516 1.00 83.94 83 GLN A O 1
ATOM 652 N N . ALA A 1 84 ? 0.837 -10.101 19.279 1.00 83.94 84 ALA A N 1
ATOM 653 C CA . ALA A 1 84 ? 0.237 -8.802 18.993 1.00 83.94 84 ALA A CA 1
ATOM 654 C C . ALA A 1 84 ? -1.242 -8.754 19.416 1.00 83.94 84 ALA A C 1
ATOM 656 O O . ALA A 1 84 ? -1.669 -7.786 20.049 1.00 83.94 84 ALA A O 1
ATOM 657 N N . GLU A 1 85 ? -2.002 -9.812 19.128 1.00 88.12 85 GLU A N 1
ATOM 658 C CA . GLU A 1 85 ? -3.405 -9.945 19.529 1.00 88.12 85 GLU A CA 1
ATOM 659 C C . GLU A 1 85 ? -3.553 -9.961 21.059 1.00 88.12 85 GLU A C 1
ATOM 661 O O . GLU A 1 85 ? -4.308 -9.164 21.626 1.00 88.12 85 GLU A O 1
ATOM 666 N N . VAL A 1 86 ? -2.763 -10.785 21.753 1.00 90.62 86 VAL A N 1
ATOM 667 C CA . VAL A 1 86 ? -2.772 -10.856 23.224 1.00 90.62 86 VAL A CA 1
ATOM 668 C C . VAL A 1 86 ? -2.365 -9.515 23.850 1.00 90.62 86 VAL A C 1
ATOM 670 O O . VAL A 1 86 ? -3.005 -9.045 24.798 1.00 90.62 86 VAL A O 1
ATOM 673 N N . GLY A 1 87 ? -1.338 -8.851 23.311 1.00 88.56 87 GLY A N 1
ATOM 674 C CA . GLY A 1 87 ? -0.905 -7.526 23.763 1.00 88.56 87 GLY A CA 1
ATOM 675 C C . GLY A 1 87 ? -1.995 -6.458 23.611 1.00 88.56 87 GLY A C 1
ATOM 676 O O . GLY A 1 87 ? -2.231 -5.656 24.520 1.00 88.56 87 GLY A O 1
ATOM 677 N N . PHE A 1 88 ? -2.723 -6.475 22.496 1.00 89.81 88 PHE A N 1
ATOM 678 C CA . PHE A 1 88 ? -3.837 -5.557 22.270 1.00 89.81 88 PHE A CA 1
ATOM 679 C C . PHE A 1 88 ? -5.000 -5.801 23.245 1.00 89.81 88 PHE A C 1
ATOM 681 O O . PHE A 1 88 ? -5.485 -4.864 23.882 1.00 89.81 88 PHE A O 1
ATOM 688 N N . HIS A 1 89 ? -5.419 -7.055 23.433 1.00 92.56 89 HIS A N 1
ATOM 689 C CA . HIS A 1 89 ? -6.531 -7.372 24.335 1.00 92.56 89 HIS A CA 1
ATOM 690 C C . HIS A 1 89 ? -6.225 -7.044 25.798 1.00 92.56 89 HIS A C 1
ATOM 692 O O . HIS A 1 89 ? -7.075 -6.500 26.507 1.00 92.56 89 HIS A O 1
ATOM 698 N N . THR A 1 90 ? -5.007 -7.338 26.252 1.00 94.94 90 THR A N 1
ATOM 699 C CA . THR A 1 90 ? -4.583 -7.065 27.633 1.00 94.94 90 THR A CA 1
ATOM 700 C C . THR A 1 90 ? -4.523 -5.566 27.923 1.00 94.94 90 THR A C 1
ATOM 702 O O . THR A 1 90 ? -5.066 -5.113 28.933 1.00 94.94 90 THR A O 1
ATOM 705 N N . THR A 1 91 ? -3.940 -4.773 27.023 1.00 94.81 91 THR A N 1
ATOM 706 C CA . THR A 1 91 ? -3.882 -3.309 27.173 1.00 94.81 91 THR A CA 1
ATOM 707 C C . THR A 1 91 ? -5.271 -2.670 27.142 1.00 94.81 91 THR A C 1
ATOM 709 O O . THR A 1 91 ? -5.570 -1.823 27.988 1.00 94.81 91 THR A O 1
ATOM 712 N N . PHE A 1 92 ? -6.153 -3.119 26.245 1.00 96.25 92 PHE A N 1
ATOM 713 C CA . PHE A 1 92 ? -7.541 -2.659 26.197 1.00 96.25 92 PHE A CA 1
ATOM 714 C C . PHE A 1 92 ? -8.313 -2.997 27.483 1.00 96.25 92 PHE A C 1
ATOM 716 O O . PHE A 1 92 ? -8.997 -2.134 28.036 1.00 96.25 92 PHE A O 1
ATOM 723 N N . ALA A 1 93 ? -8.163 -4.214 28.015 1.00 97.19 93 ALA A N 1
ATOM 724 C CA . ALA A 1 93 ? -8.804 -4.616 29.268 1.00 97.19 93 ALA A CA 1
ATOM 725 C C . ALA A 1 93 ? -8.336 -3.760 30.459 1.00 97.19 93 ALA A C 1
ATOM 727 O O . ALA A 1 93 ? -9.163 -3.294 31.247 1.00 97.19 93 ALA A O 1
ATOM 728 N N . LEU A 1 94 ? -7.030 -3.492 30.567 1.00 96.75 94 LEU A N 1
ATOM 729 C CA . LEU A 1 94 ? -6.476 -2.629 31.615 1.00 96.75 94 LEU A CA 1
ATOM 730 C C . LEU A 1 94 ? -6.992 -1.189 31.507 1.00 96.75 94 LEU A C 1
ATOM 732 O O . LEU A 1 94 ? -7.346 -0.585 32.524 1.00 96.75 94 LEU A O 1
ATOM 736 N N . LEU A 1 95 ? -7.100 -0.657 30.286 1.00 97.62 95 LEU A N 1
ATOM 737 C CA . LEU A 1 95 ? -7.674 0.664 30.042 1.00 97.62 95 LEU A CA 1
ATOM 738 C C . LEU A 1 95 ? -9.128 0.717 30.520 1.00 97.62 95 LEU A C 1
ATOM 740 O O . LEU A 1 95 ? -9.474 1.605 31.301 1.00 97.62 95 LEU A O 1
ATOM 744 N N . MET A 1 96 ? -9.950 -0.267 30.146 1.00 97.31 96 MET A N 1
ATOM 745 C CA . MET A 1 96 ? -11.353 -0.341 30.569 1.00 97.31 96 MET A CA 1
ATOM 746 C C . MET A 1 96 ? -11.496 -0.397 32.095 1.00 97.31 96 MET A C 1
ATOM 748 O O . MET A 1 96 ? -12.286 0.360 32.665 1.00 97.31 96 MET A O 1
ATOM 752 N N . VAL A 1 97 ? -10.698 -1.226 32.777 1.00 97.75 97 VAL A N 1
ATOM 753 C CA . VAL A 1 97 ? -10.699 -1.311 34.248 1.00 97.75 97 VAL A CA 1
ATOM 754 C C . VAL A 1 97 ? -10.305 0.028 34.877 1.00 97.75 97 VAL A C 1
ATOM 756 O O . VAL A 1 97 ? -10.969 0.483 35.812 1.00 97.75 97 VAL A O 1
ATOM 759 N N . SER A 1 98 ? -9.277 0.696 34.344 1.00 96.88 98 SER A N 1
ATOM 760 C CA . SER A 1 98 ? -8.839 2.003 34.848 1.00 96.88 98 SER A CA 1
ATOM 761 C C . SER A 1 98 ? -9.919 3.084 34.695 1.00 96.88 98 SER A C 1
ATOM 763 O O . SER A 1 98 ? -10.175 3.836 35.639 1.00 96.88 98 SER A O 1
ATOM 765 N N . CYS A 1 99 ? -10.622 3.115 33.557 1.00 97.62 99 CYS A N 1
ATOM 766 C CA . CYS A 1 99 ? -11.710 4.056 33.303 1.00 97.62 99 CYS A CA 1
ATOM 767 C C . CYS A 1 99 ? -12.886 3.823 34.255 1.00 97.62 99 CYS A C 1
ATOM 769 O O . CYS A 1 99 ? -13.409 4.776 34.834 1.00 97.62 99 CYS A O 1
ATOM 771 N N . VAL A 1 100 ? -13.279 2.563 34.468 1.00 97.56 100 VAL A N 1
ATOM 772 C CA . VAL A 1 100 ? -14.353 2.217 35.409 1.00 97.56 100 VAL A CA 1
ATOM 773 C C . VAL A 1 100 ? -13.968 2.607 36.836 1.00 97.56 100 VAL A C 1
ATOM 775 O O . VAL A 1 100 ? -14.767 3.238 37.528 1.00 97.56 100 VAL A O 1
ATOM 778 N N . ALA A 1 101 ? -12.741 2.311 37.272 1.00 96.88 101 ALA A N 1
ATOM 779 C CA . ALA A 1 101 ? -12.264 2.695 38.599 1.00 96.88 101 ALA A CA 1
ATOM 780 C C . ALA A 1 101 ? -12.274 4.222 38.797 1.00 96.88 101 ALA A C 1
ATOM 782 O O . ALA A 1 101 ? -12.737 4.704 39.834 1.00 96.88 101 ALA A O 1
ATOM 783 N N . ALA A 1 102 ? -11.840 4.988 37.791 1.00 97.19 102 ALA A N 1
ATOM 784 C CA . ALA A 1 102 ? -11.874 6.449 37.821 1.00 97.19 102 ALA A CA 1
ATOM 785 C C . ALA A 1 102 ? -13.310 6.997 37.895 1.00 97.19 102 ALA A C 1
ATOM 787 O O . ALA A 1 102 ? -13.588 7.886 38.705 1.00 97.19 102 ALA A O 1
ATOM 788 N N . LEU A 1 103 ? -14.242 6.435 37.116 1.00 97.06 103 LEU A N 1
ATOM 789 C CA . LEU A 1 103 ? -15.662 6.802 37.162 1.00 97.06 103 LEU A CA 1
ATOM 790 C C . LEU A 1 103 ? -16.280 6.496 38.532 1.00 97.06 103 LEU A C 1
ATOM 792 O O . LEU A 1 103 ? -16.955 7.350 39.108 1.00 97.06 103 LEU A O 1
ATOM 796 N N . VAL A 1 104 ? -16.013 5.313 39.092 1.00 96.69 104 VAL A N 1
ATOM 797 C CA . VAL A 1 104 ? -16.493 4.927 40.429 1.00 96.69 104 VAL A CA 1
ATOM 798 C C . VAL A 1 104 ? -15.924 5.859 41.498 1.00 96.69 104 VAL A C 1
ATOM 800 O O . VAL A 1 104 ? -16.674 6.337 42.351 1.00 96.69 104 VAL A O 1
ATOM 803 N N . ALA A 1 105 ? -14.628 6.174 41.444 1.00 95.62 105 ALA A N 1
ATOM 804 C CA . ALA A 1 105 ? -13.995 7.104 42.375 1.00 95.62 105 ALA A CA 1
ATOM 805 C C . ALA A 1 105 ? -14.616 8.509 42.287 1.00 95.62 105 ALA A C 1
ATOM 807 O O . ALA A 1 105 ? -14.954 9.093 43.321 1.00 95.62 105 ALA A O 1
ATOM 808 N N . ALA A 1 106 ? -14.846 9.019 41.073 1.00 95.38 106 ALA A N 1
ATOM 809 C CA . ALA A 1 106 ? -15.492 10.310 40.846 1.00 95.38 106 ALA A CA 1
ATOM 810 C C . ALA A 1 106 ? -16.931 10.334 41.387 1.00 95.38 106 ALA A C 1
ATOM 812 O O . ALA A 1 106 ? -17.305 11.261 42.109 1.00 95.38 106 ALA A O 1
ATOM 813 N N . VAL A 1 107 ? -17.724 9.291 41.123 1.00 95.12 107 VAL A N 1
ATOM 814 C CA . VAL A 1 107 ? -19.094 9.164 41.649 1.00 95.12 107 VAL A CA 1
ATOM 815 C C . VAL A 1 107 ? -19.087 9.103 43.177 1.00 95.12 107 VAL A C 1
ATOM 817 O O . VAL A 1 107 ? -19.843 9.831 43.824 1.00 95.12 107 VAL A O 1
ATOM 820 N N . CYS A 1 108 ? -18.219 8.287 43.777 1.00 93.25 108 CYS A N 1
ATOM 821 C CA . CYS A 1 108 ? -18.070 8.195 45.229 1.00 93.25 108 CYS A CA 1
ATOM 822 C C . CYS A 1 108 ? -17.680 9.544 45.848 1.00 93.25 108 CYS A C 1
ATOM 824 O O . CYS A 1 108 ? -18.260 9.945 46.862 1.00 93.25 108 CYS A O 1
ATOM 826 N N . PHE A 1 109 ? -16.749 10.269 45.228 1.00 92.75 109 PHE A N 1
ATOM 827 C CA . PHE A 1 109 ? -16.330 11.594 45.677 1.00 92.75 109 PHE A CA 1
ATOM 828 C C . PHE A 1 109 ? -17.469 12.620 45.579 1.00 92.75 109 PHE A C 1
ATOM 830 O O . PHE A 1 109 ? -17.748 13.321 46.554 1.00 92.75 109 PHE A O 1
ATOM 837 N N . CYS A 1 110 ? -18.199 12.654 44.461 1.00 91.50 110 CYS A N 1
ATOM 838 C CA . CYS A 1 110 ? -19.362 13.525 44.277 1.00 91.50 110 CYS A CA 1
ATOM 839 C C . CYS A 1 110 ? -20.470 13.231 45.299 1.00 91.50 110 CYS A C 1
ATOM 841 O O . CYS A 1 110 ? -21.004 14.161 45.908 1.00 91.50 110 CYS A O 1
ATOM 843 N N . ARG A 1 111 ? -20.774 11.951 45.559 1.00 89.50 111 ARG A N 1
ATOM 844 C CA . ARG A 1 111 ? -21.776 11.547 46.564 1.00 89.50 111 ARG A CA 1
ATOM 845 C C . ARG A 1 111 ? -21.352 11.929 47.982 1.00 89.50 111 ARG A C 1
ATOM 847 O O . ARG A 1 111 ? -22.190 12.393 48.755 1.00 89.50 111 ARG A O 1
ATOM 854 N N . ARG A 1 112 ? -20.065 11.783 48.328 1.00 88.56 112 ARG A N 1
ATOM 855 C CA . ARG A 1 112 ? -19.516 12.235 49.621 1.00 88.56 112 ARG A CA 1
ATOM 856 C C . ARG A 1 112 ? -19.597 13.756 49.767 1.00 88.56 112 ARG A C 1
ATOM 858 O O . ARG A 1 112 ? -20.094 14.232 50.784 1.00 88.56 112 ARG A O 1
ATOM 865 N N . LYS A 1 113 ? -19.191 14.514 48.742 1.00 86.69 113 LYS A N 1
ATOM 866 C CA . LYS A 1 113 ? -19.263 15.985 48.736 1.00 86.69 113 LYS A CA 1
ATOM 867 C C . LYS A 1 113 ? -20.700 16.498 48.851 1.00 86.69 113 LYS A C 1
ATOM 869 O O . LYS A 1 113 ? -20.931 17.467 49.564 1.00 86.69 113 LYS A O 1
ATOM 874 N N . HIS A 1 114 ? -21.660 15.856 48.182 1.00 79.00 114 HIS A N 1
ATOM 875 C CA . HIS A 1 114 ? -23.075 16.220 48.294 1.00 79.00 114 HIS A CA 1
ATOM 876 C C . HIS A 1 114 ? -23.627 15.944 49.701 1.00 79.00 114 HIS A C 1
ATOM 878 O O . HIS A 1 114 ? -24.330 16.780 50.257 1.00 79.00 114 HIS A O 1
ATOM 884 N N . ARG A 1 115 ? -23.270 14.807 50.318 1.00 73.88 115 ARG A N 1
ATOM 885 C CA . ARG A 1 115 ? -23.649 14.500 51.710 1.00 73.88 115 ARG A CA 1
ATOM 886 C C . ARG A 1 115 ? -23.068 15.490 52.724 1.00 73.88 115 ARG A C 1
ATOM 888 O O . ARG A 1 115 ? -23.762 15.846 53.664 1.00 73.88 115 ARG A O 1
ATOM 895 N N . GLY A 1 116 ? -21.841 15.970 52.514 1.00 68.44 116 GLY A N 1
ATOM 896 C CA . GLY A 1 116 ? -21.201 16.961 53.390 1.00 68.44 116 GLY A CA 1
ATOM 897 C C . GLY A 1 116 ? -21.773 18.383 53.308 1.00 68.44 116 GLY A C 1
ATOM 898 O O . GLY A 1 116 ? -21.375 19.225 54.100 1.00 68.44 116 GLY A O 1
ATOM 899 N N . LYS A 1 117 ? -22.682 18.666 52.365 1.00 60.94 117 LYS A N 1
ATOM 900 C CA . LYS A 1 117 ? -23.350 19.972 52.205 1.00 60.94 117 LYS A CA 1
ATOM 901 C C . LYS A 1 117 ? -24.795 20.000 52.730 1.00 60.94 117 LYS A C 1
ATOM 903 O O . LYS A 1 117 ? -25.473 21.000 52.543 1.00 60.94 117 LYS A O 1
ATOM 908 N N . SER A 1 118 ? -25.280 18.903 53.317 1.00 56.19 118 SER A N 1
ATOM 909 C CA . SER A 1 118 ? -26.679 18.729 53.747 1.00 56.19 118 SER A CA 1
ATOM 910 C C . SER A 1 118 ? -26.890 18.887 55.267 1.00 56.19 118 SER A C 1
ATOM 912 O O . SER A 1 118 ? -27.828 18.296 55.801 1.00 56.19 118 SER A O 1
ATOM 914 N N . PHE A 1 119 ? -26.036 19.644 55.961 1.00 47.25 119 PHE A N 1
ATOM 915 C CA . PHE A 1 119 ? -26.210 20.016 57.370 1.00 47.25 119 PHE A CA 1
ATOM 916 C C . PHE A 1 119 ? -26.081 21.530 57.519 1.00 47.25 119 PHE A C 1
ATOM 918 O O . PHE A 1 119 ? -25.204 22.091 56.820 1.00 47.25 119 PHE A O 1
#

Sequence (119 aa):
MDNLEWATGFAEQFGLYHVNRTDPDLKRTPKASVKTYNQIIRCNGFPHPDSGHECLQPKPNVTVAPPADPSLNFLGLTLTPEQAEVGFHTTFALLMVSCVAALVAAVCFCRRKHRGKSF

InterPro domains:
  IPR001360 Glycoside hydrolase family 1 [PF00232] (1-46)
  IPR017853 Glycoside hydrolase superfamily [SSF51445] (1-52)

Organism: Knipowitschia caucasica (NCBI:txid637954)

Foldseek 3Di:
DQDQPPPCG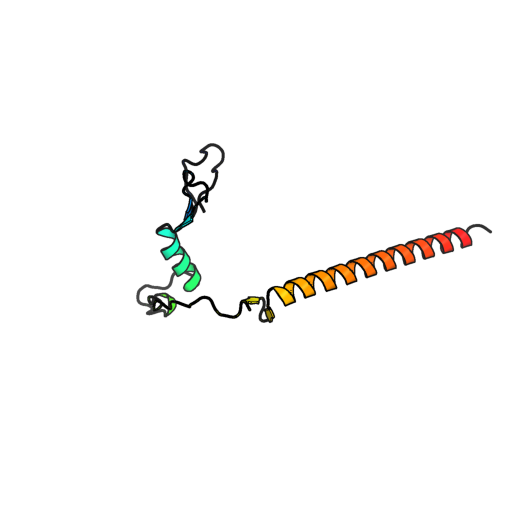RPDGPDQWDFDPVDPVRDTHGDPVVVVVVLCVQVVHDDDPPPVDPSPDDDPPPPPDPPPAPFDQDPNDGDGPVRVVVVVVVVVVVVVVVVVVVVVVVVVVVVVVVVVVPD

pLDDT: mean 85.07, std 14.52, range [41.41, 97.88]

Radius of gyration: 27.49 Å; chains: 1; bounding box: 54×41×75 Å

Secondary structure (DSSP, 8-state):
-----GGGTTS---SSEEE-SSSTT--EEE-HHHHHHHHHHHTTS---GGG--GGGS----------SS--EEETTEEE-HHHHHHHHHHHHHHHHHHHHHHHHHHHHHHHHHHHTT--